Protein AF-W9UXP8-F1 (afdb_monomer_lite)

Secondary structure (DSSP, 8-state):
-HHHHHHT-TT--GGG--EEEPTTT--EEEPPP------SS--SB-SS--BTTBTB--HHHHHTTHHHH---------------

Structure (mmCIF, N/CA/C/O backbone):
data_AF-W9UXP8-F1
#
_entry.id   AF-W9UXP8-F1
#
loop_
_atom_site.group_PDB
_atom_site.id
_atom_site.type_symbol
_atom_site.label_atom_id
_atom_site.label_alt_id
_atom_site.label_comp_id
_atom_site.label_asym_id
_atom_site.label_entity_id
_atom_site.label_seq_id
_atom_site.pdbx_PDB_ins_code
_atom_site.Cartn_x
_atom_site.Cartn_y
_atom_site.Cartn_z
_atom_site.occupancy
_atom_site.B_iso_or_equiv
_atom_site.auth_seq_id
_atom_site.auth_comp_id
_atom_site.auth_asym_id
_atom_site.auth_atom_id
_atom_site.pdbx_PDB_model_num
ATOM 1 N N . MET A 1 1 ? -5.472 -0.061 -2.741 1.00 86.25 1 MET A N 1
ATOM 2 C CA . MET A 1 1 ? -6.061 0.210 -1.414 1.00 86.25 1 MET A CA 1
ATOM 3 C C . MET A 1 1 ? -7.196 -0.748 -1.067 1.00 86.25 1 MET A C 1
ATOM 5 O O . MET A 1 1 ? -6.977 -1.600 -0.227 1.00 86.25 1 MET A O 1
ATOM 9 N N . VAL A 1 2 ? -8.360 -0.698 -1.733 1.00 88.00 2 VAL A N 1
ATOM 10 C CA . VAL A 1 2 ? -9.501 -1.597 -1.419 1.00 88.00 2 VAL A CA 1
ATOM 11 C C . VAL A 1 2 ? -9.110 -3.079 -1.437 1.00 88.00 2 VAL A C 1
ATOM 13 O O . VAL A 1 2 ? -9.434 -3.807 -0.510 1.00 88.00 2 VAL A O 1
ATOM 16 N N . PHE A 1 3 ? -8.338 -3.509 -2.439 1.00 87.44 3 PHE A N 1
ATOM 17 C CA . PHE A 1 3 ? -7.825 -4.879 -2.498 1.00 87.44 3 PHE A CA 1
ATOM 18 C C . PHE A 1 3 ? -7.002 -5.263 -1.254 1.00 87.44 3 PHE A C 1
ATOM 20 O O . PHE A 1 3 ? -7.243 -6.318 -0.683 1.00 87.44 3 PHE A O 1
ATOM 27 N N . ASN A 1 4 ? -6.109 -4.380 -0.781 1.00 87.88 4 ASN A N 1
ATOM 28 C CA . ASN A 1 4 ? -5.300 -4.618 0.420 1.00 87.88 4 ASN A CA 1
ATOM 29 C C . ASN A 1 4 ? -6.158 -4.750 1.684 1.00 87.88 4 ASN A C 1
ATOM 31 O O . ASN A 1 4 ? -5.868 -5.596 2.522 1.00 87.88 4 ASN A O 1
ATOM 35 N N . ILE A 1 5 ? -7.241 -3.972 1.793 1.00 88.19 5 ILE A N 1
ATOM 36 C CA . ILE A 1 5 ? -8.213 -4.098 2.890 1.00 88.19 5 ILE A CA 1
ATOM 37 C C . ILE A 1 5 ? -8.884 -5.476 2.849 1.00 88.19 5 ILE A C 1
ATOM 39 O O . ILE A 1 5 ? -8.959 -6.145 3.874 1.00 88.19 5 ILE A O 1
ATOM 43 N N . LEU A 1 6 ? -9.326 -5.925 1.669 1.00 88.31 6 LEU A N 1
ATOM 44 C CA . LEU A 1 6 ? -10.049 -7.192 1.511 1.00 88.31 6 LEU A CA 1
ATOM 45 C C . LEU A 1 6 ? -9.189 -8.428 1.804 1.00 88.31 6 LEU A C 1
ATOM 47 O O . LEU A 1 6 ? -9.709 -9.407 2.330 1.00 88.31 6 LEU A O 1
ATOM 51 N N . VAL A 1 7 ? -7.894 -8.397 1.475 1.00 87.38 7 VAL A N 1
ATOM 52 C CA . VAL A 1 7 ? -6.978 -9.528 1.727 1.00 87.38 7 VAL A CA 1
ATOM 53 C C . VAL A 1 7 ? -6.173 -9.384 3.024 1.00 87.38 7 VAL A C 1
ATOM 55 O O . VAL A 1 7 ? -5.336 -10.232 3.321 1.00 87.38 7 VAL A O 1
ATOM 58 N N . GLY A 1 8 ? -6.386 -8.306 3.785 1.00 85.25 8 GLY A N 1
ATOM 59 C CA . GLY A 1 8 ? -5.605 -8.015 4.988 1.00 85.25 8 GLY A CA 1
ATOM 60 C C . GLY A 1 8 ? -4.124 -7.740 4.723 1.00 85.25 8 GLY A C 1
ATOM 61 O O . GLY A 1 8 ? -3.295 -8.022 5.579 1.00 85.25 8 GLY A O 1
ATOM 62 N N . ASN A 1 9 ? -3.766 -7.209 3.551 1.00 86.88 9 ASN A N 1
ATOM 63 C CA . ASN A 1 9 ? -2.388 -6.824 3.230 1.00 86.88 9 ASN A CA 1
ATOM 64 C C . ASN A 1 9 ? -2.044 -5.483 3.903 1.00 86.88 9 ASN A C 1
ATOM 66 O O . ASN A 1 9 ? -2.029 -4.432 3.259 1.00 86.88 9 ASN A O 1
ATOM 70 N N . SER A 1 10 ? -1.860 -5.513 5.223 1.00 81.56 10 SER A N 1
ATOM 71 C CA . SER A 1 10 ? -1.737 -4.317 6.063 1.00 81.56 10 SER A CA 1
ATOM 72 C C . SER A 1 10 ? -0.379 -3.613 5.951 1.00 81.56 10 SER A C 1
ATOM 74 O O . SER A 1 10 ? -0.310 -2.407 6.178 1.00 81.56 10 SER A O 1
ATOM 76 N N . ASP A 1 11 ? 0.672 -4.320 5.527 1.00 79.81 11 ASP A N 1
ATOM 77 C CA . ASP A 1 11 ? 2.054 -3.814 5.444 1.00 79.81 11 ASP A CA 1
ATOM 78 C C . ASP A 1 11 ? 2.378 -3.118 4.109 1.00 79.81 11 ASP A C 1
ATOM 80 O O . ASP A 1 11 ? 3.524 -2.829 3.777 1.00 79.81 11 ASP A O 1
ATOM 84 N N . HIS A 1 12 ? 1.353 -2.828 3.303 1.00 72.00 12 HIS A N 1
ATOM 85 C CA . HIS A 1 12 ? 1.528 -2.212 1.991 1.00 72.00 12 HIS A CA 1
ATOM 86 C C . HIS A 1 12 ? 2.031 -0.762 2.095 1.00 72.00 12 HIS A C 1
ATOM 88 O O . HIS A 1 12 ? 1.248 0.193 2.146 1.00 72.00 12 HIS A O 1
ATOM 94 N N . HIS A 1 13 ? 3.350 -0.599 2.134 1.00 80.44 13 HIS A N 1
ATOM 95 C CA . HIS A 1 13 ? 4.041 0.676 2.287 1.00 80.44 13 HIS A CA 1
ATOM 96 C C . HIS A 1 13 ? 4.292 1.390 0.947 1.00 80.44 13 HIS A C 1
ATOM 98 O O . HIS A 1 13 ? 4.191 0.801 -0.128 1.00 80.44 13 HIS A O 1
ATOM 104 N N . LEU A 1 14 ? 4.698 2.667 0.989 1.00 74.12 14 LEU A N 1
ATOM 105 C CA . LEU A 1 14 ? 4.969 3.459 -0.224 1.00 74.12 14 LEU A CA 1
ATOM 106 C C . LEU A 1 14 ? 6.023 2.823 -1.143 1.00 74.12 14 LEU A C 1
ATOM 108 O O . LEU A 1 14 ? 5.885 2.900 -2.359 1.00 74.12 14 LEU A O 1
ATOM 112 N N . CYS A 1 15 ? 7.020 2.124 -0.593 1.00 76.50 15 CYS A N 1
ATOM 113 C CA . CYS A 1 15 ? 8.036 1.439 -1.402 1.00 76.50 15 CYS A CA 1
ATOM 114 C C . CYS A 1 15 ? 7.497 0.201 -2.160 1.00 76.50 15 CYS A C 1
ATOM 116 O O . CYS A 1 15 ? 8.169 -0.292 -3.064 1.00 76.50 15 CYS A O 1
ATOM 118 N N . ASN A 1 16 ? 6.267 -0.251 -1.866 1.00 79.38 16 ASN A N 1
ATOM 119 C CA . ASN A 1 16 ? 5.569 -1.302 -2.622 1.00 79.38 16 ASN A CA 1
ATOM 120 C C . ASN A 1 16 ? 4.804 -0.731 -3.828 1.00 79.38 16 ASN A C 1
ATOM 122 O O . ASN A 1 16 ? 4.025 -1.425 -4.482 1.00 79.38 16 ASN A O 1
ATOM 126 N N . HIS A 1 17 ? 5.036 0.547 -4.141 1.00 83.19 17 HIS A N 1
ATOM 127 C CA . HIS A 1 17 ? 4.566 1.210 -5.346 1.00 83.19 17 HIS A CA 1
ATOM 128 C C . HIS A 1 17 ? 5.746 1.651 -6.216 1.00 83.19 17 HIS A C 1
ATOM 130 O O . HIS A 1 17 ? 6.482 2.574 -5.872 1.00 83.19 17 HIS A O 1
ATOM 136 N N . GLY A 1 18 ? 5.889 1.016 -7.379 1.00 86.88 18 GLY A N 1
ATOM 137 C CA . GLY A 1 18 ? 6.885 1.372 -8.382 1.00 86.88 18 GLY A CA 1
ATOM 138 C C . GLY A 1 18 ? 6.294 2.177 -9.540 1.00 86.88 18 GLY A C 1
ATOM 139 O O . GLY A 1 18 ? 5.114 2.051 -9.883 1.00 86.88 18 GLY A O 1
ATOM 140 N N . LEU A 1 19 ? 7.144 2.971 -10.194 1.00 91.12 19 LEU A N 1
ATOM 141 C CA . LEU A 1 19 ? 6.843 3.635 -11.462 1.00 91.12 19 LEU A CA 1
ATOM 142 C C . LEU A 1 19 ? 7.778 3.115 -12.556 1.00 91.12 19 LEU A C 1
ATOM 144 O O . LEU A 1 19 ? 8.994 3.071 -12.384 1.00 91.12 19 LEU A O 1
ATOM 148 N N . LEU A 1 20 ? 7.207 2.760 -13.703 1.00 89.75 20 LEU A N 1
ATOM 149 C CA . LEU A 1 20 ? 7.928 2.490 -14.940 1.00 89.75 20 LEU A CA 1
ATOM 150 C C . LEU A 1 20 ? 7.979 3.774 -15.763 1.00 89.75 20 LEU A C 1
ATOM 152 O O . LEU A 1 20 ? 6.935 4.338 -16.094 1.00 89.75 20 LEU A O 1
ATOM 156 N N . LYS A 1 21 ? 9.188 4.220 -16.107 1.00 90.56 21 LYS A N 1
ATOM 157 C CA . LYS A 1 21 ? 9.401 5.332 -17.035 1.00 90.56 21 LYS A CA 1
ATOM 158 C C . LYS A 1 21 ? 9.418 4.801 -18.462 1.00 90.56 21 LYS A C 1
ATOM 160 O O . LYS A 1 21 ? 10.280 3.991 -18.803 1.00 90.56 21 LYS A O 1
ATOM 165 N N . ASN A 1 22 ? 8.514 5.283 -19.304 1.00 90.12 22 ASN A N 1
ATOM 166 C CA . ASN A 1 22 ? 8.629 5.080 -20.735 1.00 90.12 22 ASN A CA 1
ATOM 167 C C . ASN A 1 22 ? 9.640 6.090 -21.305 1.00 90.12 22 ASN A C 1
ATOM 169 O O . ASN A 1 22 ? 9.548 7.301 -21.098 1.00 90.12 22 ASN A O 1
ATOM 173 N N . ILE A 1 23 ? 10.676 5.578 -21.967 1.00 89.75 23 ILE A N 1
ATOM 174 C CA . ILE A 1 23 ? 11.786 6.395 -22.468 1.00 89.75 23 ILE A CA 1
ATOM 175 C C . ILE A 1 23 ? 11.365 7.157 -23.729 1.00 89.75 23 ILE A C 1
ATOM 177 O O . ILE A 1 23 ? 11.856 8.263 -23.937 1.00 89.75 23 ILE A O 1
ATOM 181 N N . SER A 1 24 ? 10.451 6.602 -24.534 1.00 90.06 24 SER A N 1
ATOM 182 C CA . SER A 1 24 ? 10.080 7.169 -25.835 1.00 90.06 24 SER A CA 1
ATOM 183 C C . SER A 1 24 ? 9.138 8.368 -25.747 1.00 90.06 24 SER A C 1
ATOM 185 O O . SER A 1 24 ? 9.224 9.254 -26.588 1.00 90.06 24 SER A O 1
ATOM 187 N N . ASP A 1 25 ? 8.254 8.407 -24.750 1.00 90.88 25 ASP A N 1
ATOM 188 C CA . ASP A 1 25 ? 7.254 9.470 -24.576 1.00 90.88 25 ASP A CA 1
ATOM 189 C C . ASP A 1 25 ? 7.405 10.227 -23.239 1.00 90.88 25 ASP A C 1
ATOM 191 O O . ASP A 1 25 ? 6.634 11.134 -22.946 1.00 90.88 25 ASP A O 1
ATOM 195 N N . HIS A 1 26 ? 8.412 9.872 -22.431 1.00 89.94 26 HIS A N 1
ATOM 196 C CA . HIS A 1 26 ? 8.699 10.448 -21.112 1.00 89.94 26 HIS A CA 1
ATOM 197 C C . HIS A 1 26 ? 7.551 10.359 -20.092 1.00 89.94 26 HIS A C 1
ATOM 199 O O . HIS A 1 26 ? 7.607 11.016 -19.047 1.00 89.94 26 HIS A O 1
ATOM 205 N N . HIS A 1 27 ? 6.550 9.512 -20.334 1.00 92.31 27 HIS A N 1
ATOM 206 C CA . HIS A 1 27 ? 5.484 9.255 -19.376 1.00 92.31 27 HIS A CA 1
ATOM 207 C C . HIS A 1 27 ? 5.901 8.224 -18.321 1.00 92.31 27 HIS A C 1
ATOM 209 O O . HIS A 1 27 ? 6.728 7.339 -18.552 1.00 92.31 27 HIS A O 1
ATOM 215 N N . TYR A 1 28 ? 5.281 8.319 -17.146 1.00 90.50 28 TYR A N 1
ATOM 216 C CA . TYR A 1 28 ? 5.388 7.317 -16.090 1.00 90.50 28 TYR A CA 1
ATOM 217 C C . TYR A 1 28 ? 4.078 6.542 -15.982 1.00 90.50 28 TYR A C 1
ATOM 219 O O . TYR A 1 28 ? 2.993 7.122 -16.040 1.00 90.50 28 TYR A O 1
ATOM 227 N N . ARG A 1 29 ? 4.176 5.230 -15.777 1.00 90.62 29 ARG A N 1
ATOM 228 C CA . ARG A 1 29 ? 3.040 4.356 -15.464 1.00 90.62 29 ARG A CA 1
ATOM 229 C C . ARG A 1 29 ? 3.339 3.576 -14.193 1.00 90.62 29 ARG A C 1
ATOM 231 O O . ARG A 1 29 ? 4.484 3.225 -13.938 1.00 90.62 29 ARG A O 1
ATOM 238 N N . LEU A 1 30 ? 2.308 3.248 -13.423 1.00 88.19 30 LEU A N 1
ATOM 239 C CA . LEU A 1 30 ? 2.444 2.323 -12.300 1.00 88.19 30 LEU A CA 1
ATOM 240 C C . LEU A 1 30 ? 2.926 0.943 -12.775 1.00 88.19 30 LEU A C 1
ATOM 242 O O . LEU A 1 30 ? 2.495 0.434 -13.822 1.00 88.19 30 LEU A O 1
ATOM 246 N N . THR A 1 31 ? 3.803 0.326 -11.987 1.00 89.50 31 THR A N 1
ATOM 247 C CA . THR A 1 31 ? 4.096 -1.105 -12.112 1.00 89.50 31 THR A CA 1
ATOM 248 C C . THR A 1 31 ? 2.838 -1.924 -11.796 1.00 89.50 31 THR A C 1
ATOM 250 O O . THR A 1 31 ? 1.932 -1.437 -11.112 1.00 89.50 31 THR A O 1
ATOM 253 N N . PRO A 1 32 ? 2.764 -3.193 -12.235 1.00 87.44 32 PRO A N 1
ATOM 254 C CA . PRO A 1 32 ? 1.871 -4.155 -11.594 1.00 87.44 32 PRO A CA 1
ATOM 255 C C . PRO A 1 32 ? 2.078 -4.159 -10.070 1.00 87.44 32 PRO A C 1
ATOM 257 O O . PRO A 1 32 ? 3.169 -3.835 -9.595 1.00 87.44 32 PRO A O 1
ATOM 260 N N . ALA A 1 33 ? 1.041 -4.517 -9.310 1.00 86.06 33 ALA A N 1
ATOM 261 C CA . ALA A 1 33 ? 1.176 -4.697 -7.867 1.00 86.06 33 ALA A CA 1
ATOM 262 C C . ALA A 1 33 ? 2.150 -5.849 -7.562 1.00 86.06 33 ALA A C 1
ATOM 264 O O . ALA A 1 33 ? 2.128 -6.875 -8.245 1.00 86.06 33 ALA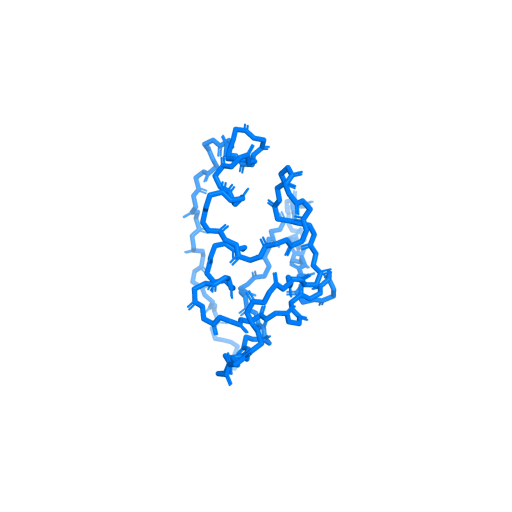 A O 1
ATOM 265 N N . TYR A 1 34 ? 2.985 -5.675 -6.542 1.00 84.50 34 TYR A N 1
ATOM 266 C CA . TYR A 1 34 ? 3.940 -6.666 -6.048 1.00 84.50 34 TYR A CA 1
ATOM 267 C C . TYR A 1 34 ? 3.945 -6.660 -4.517 1.00 84.50 34 TYR A C 1
ATOM 269 O O . TYR A 1 34 ? 3.364 -5.762 -3.910 1.00 84.50 34 TYR A O 1
ATOM 277 N N . ASP A 1 35 ? 4.566 -7.682 -3.920 1.00 85.44 35 ASP A N 1
ATOM 278 C CA . ASP A 1 35 ? 4.665 -7.850 -2.463 1.00 85.44 35 ASP A CA 1
ATOM 279 C C . ASP A 1 35 ? 3.300 -7.805 -1.746 1.00 85.44 35 ASP A C 1
ATOM 281 O O . ASP A 1 35 ? 3.069 -7.104 -0.764 1.00 85.44 35 ASP A O 1
ATOM 285 N N . VAL A 1 36 ? 2.335 -8.540 -2.309 1.00 85.50 36 VAL A N 1
ATOM 286 C CA . VAL A 1 36 ? 1.015 -8.728 -1.705 1.00 85.50 36 VAL A CA 1
ATOM 287 C C . VAL A 1 36 ? 1.077 -9.956 -0.810 1.00 85.50 36 VAL A C 1
ATOM 289 O O . VAL A 1 36 ? 1.121 -11.081 -1.311 1.00 85.50 36 VAL A O 1
ATOM 292 N N . VAL A 1 37 ? 1.015 -9.744 0.502 1.00 87.81 37 VAL A N 1
ATOM 293 C CA . VAL A 1 37 ? 1.027 -10.826 1.491 1.00 87.81 37 VAL A CA 1
ATOM 294 C C . VAL A 1 37 ? -0.274 -10.787 2.297 1.00 87.81 37 VAL A C 1
ATOM 296 O O . VAL A 1 37 ? -0.439 -9.917 3.152 1.00 87.81 37 VAL A O 1
ATOM 299 N N . PRO A 1 38 ? -1.229 -11.700 2.040 1.00 85.50 38 PRO A N 1
ATOM 300 C CA . PRO A 1 38 ? -2.447 -11.793 2.837 1.00 85.50 38 PRO A CA 1
ATOM 301 C C . PRO A 1 38 ? -2.134 -12.189 4.283 1.00 85.50 38 PRO A C 1
ATOM 303 O O . PRO A 1 38 ? -1.401 -13.150 4.520 1.00 85.50 38 PRO A O 1
ATOM 306 N N . GLN A 1 39 ? -2.714 -11.481 5.251 1.00 82.69 39 GLN A N 1
ATOM 307 C CA . GLN A 1 39 ? -2.524 -11.759 6.675 1.00 82.69 39 GLN A CA 1
ATOM 308 C C . GLN A 1 39 ? -3.869 -12.093 7.317 1.00 82.69 39 GLN A C 1
ATOM 310 O O . GLN A 1 39 ? -4.809 -11.301 7.282 1.00 82.69 39 GLN A O 1
ATOM 315 N N . THR A 1 40 ? -3.968 -13.261 7.948 1.00 68.88 40 THR A N 1
ATOM 316 C CA . THR A 1 40 ? -5.151 -13.654 8.720 1.00 68.88 40 THR A CA 1
ATOM 317 C C . THR A 1 40 ? -5.000 -13.164 10.161 1.00 68.88 40 THR A C 1
ATOM 319 O O . THR A 1 40 ? -4.320 -13.805 10.958 1.00 68.88 40 THR A O 1
ATOM 322 N N . GLY A 1 41 ? -5.601 -12.020 10.505 1.00 66.12 41 GLY A N 1
ATOM 323 C CA . GLY A 1 41 ? -5.747 -11.572 11.903 1.00 66.12 41 GLY A CA 1
ATOM 324 C C . GLY A 1 41 ? -5.319 -10.132 12.215 1.00 66.12 41 GLY A C 1
ATOM 325 O O . GLY A 1 41 ? -5.641 -9.636 13.291 1.00 66.12 41 GLY A O 1
ATOM 326 N N . GLN A 1 42 ? -4.643 -9.434 11.298 1.00 61.44 42 GLN A N 1
ATOM 327 C CA . GLN A 1 42 ? -4.174 -8.049 11.473 1.00 61.44 42 GLN A CA 1
ATOM 328 C C . GLN A 1 42 ? -4.930 -7.113 10.514 1.00 61.44 42 GLN A C 1
ATOM 330 O O . GLN A 1 42 ? -4.429 -6.731 9.463 1.00 61.44 42 GLN A O 1
ATOM 335 N N . PHE A 1 43 ? -6.175 -6.767 10.861 1.00 67.81 43 PHE A N 1
ATOM 336 C CA . PHE A 1 43 ? -7.094 -6.047 9.961 1.00 67.81 43 PHE A CA 1
ATOM 337 C C . PHE A 1 43 ? -7.445 -4.627 10.409 1.00 67.81 43 PHE A C 1
ATOM 339 O O . PHE A 1 43 ? -8.401 -4.054 9.907 1.00 67.81 43 PHE A O 1
ATOM 346 N N . HIS A 1 44 ? -6.742 -4.046 11.380 1.00 79.12 44 HIS A N 1
ATOM 347 C CA . HIS A 1 44 ? -7.203 -2.776 11.947 1.00 79.12 44 HIS A CA 1
ATOM 348 C C . HIS A 1 44 ? -6.639 -1.568 11.197 1.00 79.12 44 HIS A C 1
ATOM 350 O O . HIS A 1 44 ? -7.387 -0.644 10.884 1.00 79.12 44 HIS A O 1
ATOM 356 N N . LEU A 1 45 ? -5.352 -1.583 10.831 1.00 89.62 45 LEU A N 1
ATOM 357 C CA . LEU A 1 45 ? -4.665 -0.425 10.251 1.00 89.62 45 LEU A CA 1
ATOM 358 C C . LEU A 1 45 ? -3.838 -0.812 9.018 1.00 89.62 45 LEU A C 1
ATOM 360 O O . LEU A 1 45 ? -3.024 -1.723 9.090 1.00 89.62 45 LEU A O 1
ATOM 364 N N . GLN A 1 46 ? -4.001 -0.083 7.915 1.00 90.50 46 GLN A N 1
ATOM 365 C CA . GLN A 1 46 ? -3.129 -0.150 6.735 1.00 90.50 46 GLN A CA 1
ATOM 366 C C . GLN A 1 46 ? -1.823 0.613 6.984 1.00 90.50 46 GLN A C 1
ATOM 368 O O . GLN A 1 46 ? -1.798 1.509 7.820 1.00 90.50 46 GLN A O 1
ATOM 373 N N . ALA A 1 47 ? -0.735 0.337 6.267 1.00 87.75 47 ALA A N 1
ATOM 374 C CA . ALA A 1 47 ? 0.529 1.076 6.392 1.00 87.75 47 ALA A CA 1
ATOM 375 C C . ALA A 1 47 ? 0.429 2.542 5.926 1.00 87.75 47 ALA A C 1
ATOM 377 O O . ALA A 1 47 ? 1.063 3.423 6.506 1.00 87.75 47 ALA A O 1
ATOM 378 N N . ILE A 1 48 ? -0.416 2.822 4.932 1.00 88.56 48 ILE A N 1
ATOM 379 C CA . ILE A 1 48 ? -0.685 4.169 4.405 1.00 88.56 48 ILE A CA 1
ATOM 380 C C . ILE A 1 48 ? -2.135 4.597 4.689 1.00 88.56 48 ILE A C 1
ATOM 382 O O . ILE A 1 48 ? -2.995 3.769 4.990 1.00 88.56 48 ILE A O 1
ATOM 386 N N . GLY A 1 49 ? -2.410 5.904 4.617 1.00 91.00 49 GLY A N 1
ATOM 387 C CA . GLY A 1 49 ? -3.753 6.450 4.834 1.00 91.00 49 GLY A CA 1
ATOM 388 C C . GLY A 1 49 ? -4.782 5.895 3.843 1.00 91.00 49 GLY A C 1
ATOM 389 O O . GLY A 1 49 ? -4.500 5.762 2.653 1.00 91.00 49 GLY A O 1
ATOM 390 N N . VAL A 1 50 ? -5.973 5.572 4.345 1.00 91.31 50 VAL A N 1
ATOM 391 C CA . VAL A 1 50 ? -7.084 4.980 3.584 1.00 91.31 50 VAL A CA 1
ATOM 392 C C . VAL A 1 50 ? -8.142 6.031 3.249 1.00 91.31 50 VAL A C 1
ATOM 394 O O . VAL A 1 50 ? -8.574 6.121 2.102 1.00 91.31 50 VAL A O 1
ATOM 397 N N . GLY A 1 51 ? -8.547 6.833 4.235 1.00 92.12 51 GLY A N 1
ATOM 398 C CA . GLY A 1 51 ? -9.581 7.853 4.079 1.00 92.12 51 GLY A CA 1
ATOM 399 C C . GLY A 1 51 ? -9.721 8.750 5.306 1.00 92.12 51 GLY A C 1
ATOM 400 O O . GLY A 1 51 ? -8.748 8.970 6.027 1.00 92.12 51 GLY A O 1
ATOM 401 N N . GLN A 1 52 ? -10.918 9.287 5.548 1.00 94.12 52 GLN A N 1
ATOM 402 C CA . GLN A 1 52 ? -11.180 10.248 6.628 1.00 94.12 52 GLN A CA 1
ATOM 403 C C . GLN A 1 52 ? -10.917 9.677 8.030 1.00 94.12 52 GLN A C 1
ATOM 405 O O . GLN A 1 52 ? -10.518 10.422 8.920 1.00 94.12 52 GLN A O 1
ATOM 410 N N . LYS A 1 53 ? -11.050 8.356 8.226 1.00 94.19 53 LYS A N 1
ATOM 411 C CA . LYS A 1 53 ? -10.677 7.653 9.472 1.00 94.19 53 LYS A CA 1
ATOM 412 C C . LYS A 1 53 ? -9.187 7.264 9.496 1.00 94.19 53 LYS A C 1
ATOM 414 O O . LYS A 1 53 ? -8.773 6.317 10.163 1.00 94.19 53 LYS A O 1
ATOM 419 N N . GLY A 1 54 ? -8.350 7.954 8.721 1.00 92.75 54 GLY A N 1
ATOM 420 C CA . GLY A 1 54 ? -6.916 7.703 8.637 1.00 92.75 54 GLY A CA 1
ATOM 421 C C . GLY A 1 54 ? -6.613 6.325 8.053 1.00 92.75 54 GLY A C 1
ATOM 422 O O . GLY A 1 54 ? -7.009 6.019 6.929 1.00 92.75 54 GLY A O 1
ATOM 423 N N . ARG A 1 55 ? -5.887 5.499 8.810 1.00 93.31 55 ARG A N 1
ATOM 424 C CA . ARG A 1 55 ? -5.366 4.187 8.381 1.00 93.31 55 ARG A CA 1
ATOM 425 C C . ARG A 1 55 ? -6.348 3.028 8.595 1.00 93.31 55 ARG A C 1
ATOM 427 O O . ARG A 1 55 ? -5.997 1.898 8.277 1.00 93.31 55 ARG A O 1
ATOM 434 N N . GLU A 1 56 ? -7.539 3.276 9.141 1.00 93.88 56 GLU A N 1
ATOM 435 C CA . GLU A 1 56 ? -8.515 2.222 9.450 1.00 93.88 56 GLU A CA 1
ATOM 436 C C . GLU A 1 56 ? -8.852 1.372 8.214 1.00 93.88 56 GLU A C 1
ATOM 438 O O . GLU A 1 56 ? -9.228 1.906 7.165 1.00 93.88 56 GLU A O 1
ATOM 443 N N . SER A 1 57 ? -8.730 0.047 8.334 1.00 91.00 57 SER A N 1
ATOM 444 C CA . SER A 1 57 ? -8.976 -0.888 7.227 1.00 91.00 57 SER A CA 1
ATOM 445 C C . SER A 1 57 ? -10.457 -1.257 7.137 1.00 91.00 57 SER A C 1
ATOM 447 O O . SER A 1 57 ? -10.864 -2.369 7.462 1.00 91.00 57 SER A O 1
ATOM 449 N N . SER A 1 58 ? -11.280 -0.319 6.678 1.00 91.62 58 SER A N 1
ATOM 450 C CA . SER A 1 58 ? -12.705 -0.549 6.440 1.00 91.62 58 SER A CA 1
ATOM 451 C C . SER A 1 58 ? -13.126 -0.037 5.065 1.00 91.62 58 SER A C 1
ATOM 453 O O . SER A 1 58 ? -12.572 0.931 4.535 1.00 91.62 58 SER A O 1
ATOM 455 N N . LEU A 1 59 ? -14.117 -0.699 4.458 1.00 90.75 59 LEU A N 1
ATOM 456 C CA . LEU A 1 59 ? -14.670 -0.264 3.172 1.00 90.75 59 LEU A CA 1
ATOM 457 C C . LEU A 1 59 ? -15.313 1.124 3.288 1.00 90.75 59 LEU A C 1
ATOM 459 O O . LEU A 1 59 ? -15.164 1.946 2.390 1.00 90.75 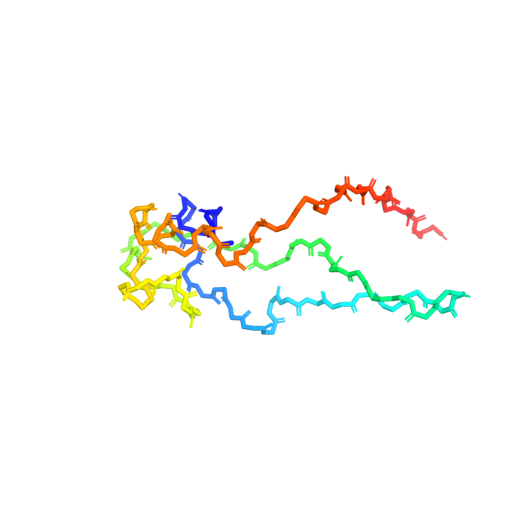59 LEU A O 1
ATOM 4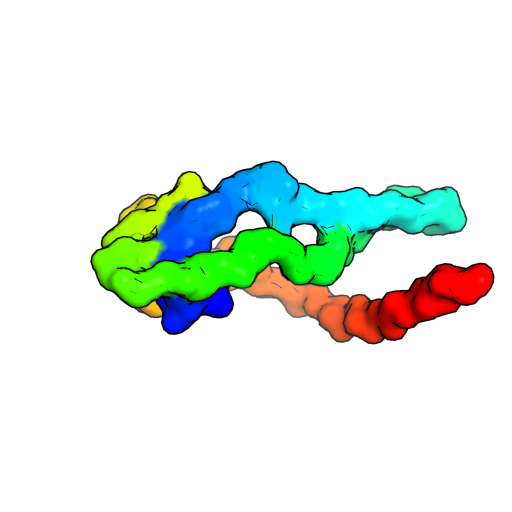63 N N . GLU A 1 60 ? -15.969 1.400 4.416 1.00 93.69 60 GLU A N 1
ATOM 464 C CA . GLU A 1 60 ? -16.528 2.714 4.738 1.00 93.69 60 GLU A CA 1
ATOM 465 C C . GLU A 1 60 ? -15.440 3.799 4.723 1.00 93.69 60 GLU A C 1
ATOM 467 O O . GLU A 1 60 ? -15.599 4.829 4.063 1.00 93.69 60 GLU A O 1
ATOM 472 N N . ASN A 1 61 ? -14.294 3.545 5.368 1.00 93.06 61 ASN A N 1
ATOM 473 C CA . ASN A 1 61 ? -13.175 4.480 5.346 1.00 93.06 61 ASN A CA 1
ATOM 474 C C . ASN A 1 61 ? -12.619 4.662 3.924 1.00 93.06 61 ASN A C 1
ATOM 476 O O . ASN A 1 61 ? -12.394 5.792 3.499 1.00 93.06 61 ASN A O 1
ATOM 480 N N . ALA A 1 62 ? -12.472 3.591 3.141 1.00 90.94 62 ALA A N 1
ATOM 481 C CA . ALA A 1 62 ? -12.017 3.701 1.751 1.00 90.94 62 ALA A CA 1
ATOM 482 C C . ALA A 1 62 ? -12.981 4.525 0.874 1.00 90.94 62 ALA A C 1
ATOM 484 O O . ALA A 1 62 ? -12.545 5.353 0.071 1.00 90.94 62 ALA A O 1
ATOM 485 N N . LEU A 1 63 ? -14.293 4.345 1.046 1.00 91.38 63 LEU A N 1
ATOM 486 C CA . LEU A 1 63 ? -15.313 5.097 0.312 1.00 91.38 63 LEU A CA 1
ATOM 487 C C . LEU A 1 63 ? -15.322 6.583 0.677 1.00 91.38 63 LEU A C 1
ATOM 489 O O . LEU A 1 63 ? -15.574 7.411 -0.201 1.00 91.38 63 LEU A O 1
ATOM 493 N N . SER A 1 64 ? -14.969 6.939 1.915 1.00 92.00 64 SER A N 1
ATOM 494 C CA . SER A 1 64 ? -14.886 8.340 2.359 1.00 92.00 64 SER A CA 1
ATOM 495 C C . SER A 1 64 ? -13.886 9.191 1.558 1.00 92.00 64 SER A C 1
ATOM 497 O O . SER A 1 64 ? -13.995 10.418 1.538 1.00 92.00 64 SER A O 1
ATOM 499 N N . ALA A 1 65 ? -12.937 8.551 0.863 1.00 85.25 65 ALA A N 1
ATOM 500 C CA . ALA A 1 65 ? -11.947 9.196 0.001 1.00 85.25 65 ALA A CA 1
ATOM 501 C C . ALA A 1 65 ? -12.162 8.933 -1.501 1.00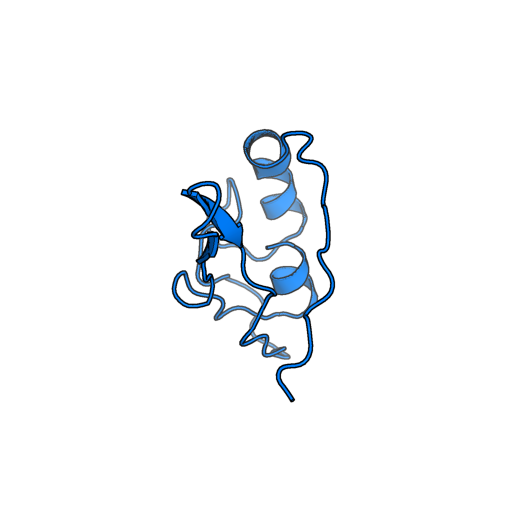 85.25 65 ALA A C 1
ATOM 503 O O . ALA A 1 65 ? -11.341 9.353 -2.319 1.00 85.25 65 ALA A O 1
ATOM 504 N N . SER A 1 66 ? -13.249 8.259 -1.890 1.00 79.88 66 SER A N 1
ATOM 505 C CA . SER A 1 66 ? -13.512 7.861 -3.283 1.00 79.88 66 SER A CA 1
ATOM 506 C C . SER A 1 66 ? -13.549 9.043 -4.260 1.00 79.88 66 SER A C 1
ATOM 508 O O . SER A 1 66 ? -13.020 8.934 -5.365 1.00 79.88 66 SER A O 1
ATOM 510 N N . HIS A 1 67 ? -14.071 10.198 -3.834 1.00 70.50 67 HIS A N 1
ATOM 511 C CA . HIS A 1 67 ? -14.158 11.399 -4.674 1.00 70.50 67 HIS A CA 1
ATOM 512 C C . HIS A 1 67 ? -12.787 12.024 -5.017 1.00 70.50 67 HIS A C 1
ATOM 514 O O . HIS A 1 67 ? -12.669 12.698 -6.033 1.00 70.50 67 HIS A O 1
ATOM 520 N N . MET A 1 68 ? -11.747 11.779 -4.206 1.00 62.44 68 MET A N 1
ATOM 521 C CA . MET A 1 68 ? -10.398 12.335 -4.418 1.00 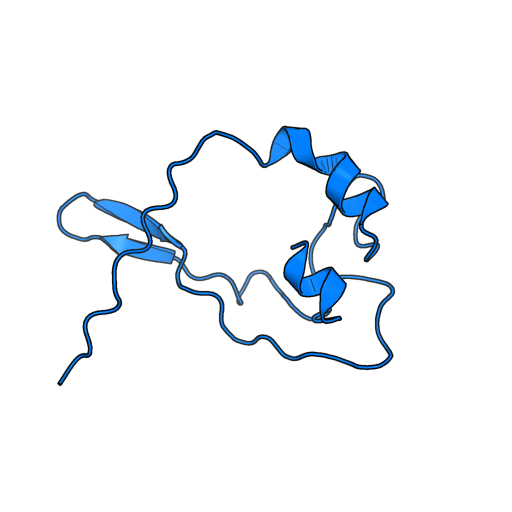62.44 68 MET A CA 1
ATOM 522 C C . MET A 1 68 ? -9.560 11.514 -5.405 1.00 62.44 68 MET A C 1
ATOM 524 O O . MET A 1 68 ? -8.584 12.017 -5.953 1.00 62.44 68 MET A O 1
ATOM 528 N N . HIS A 1 69 ? -9.896 10.235 -5.594 1.00 59.31 69 HIS A N 1
ATOM 529 C CA . HIS A 1 69 ? -8.999 9.251 -6.211 1.00 59.31 69 HIS A CA 1
ATOM 530 C C . HIS A 1 69 ? -9.497 8.695 -7.551 1.00 59.31 69 HIS A C 1
ATOM 532 O O . HIS A 1 69 ? -8.809 7.882 -8.165 1.00 59.31 69 HIS A O 1
ATOM 538 N N . LEU A 1 70 ? -10.678 9.110 -8.011 1.00 54.56 70 LEU A N 1
ATOM 539 C CA . LEU A 1 70 ? -11.304 8.597 -9.227 1.00 54.56 70 LEU A CA 1
ATOM 540 C C . LEU A 1 70 ? -11.471 9.722 -10.255 1.00 54.56 70 LEU A C 1
ATOM 542 O O . LEU A 1 70 ? -12.543 10.307 -10.378 1.00 54.56 70 LEU A O 1
ATOM 546 N N . SER A 1 71 ? -10.423 10.003 -11.034 1.00 50.25 71 SER A N 1
ATOM 547 C CA . SER A 1 71 ? -10.619 10.564 -12.376 1.00 50.25 71 SER A CA 1
ATOM 548 C C . SER A 1 71 ? -10.764 9.405 -13.369 1.00 50.25 71 SER A C 1
ATOM 550 O O . SER A 1 71 ? -10.204 8.328 -13.157 1.00 50.25 71 SER A O 1
ATOM 552 N N . GLN A 1 72 ? -11.563 9.587 -14.425 1.00 44.09 72 GLN A N 1
ATOM 553 C CA . GLN A 1 72 ? -11.766 8.611 -15.506 1.00 44.09 72 GLN A CA 1
ATOM 554 C C . GLN A 1 72 ? -10.452 8.382 -16.279 1.00 44.09 72 GLN A C 1
ATOM 556 O O . GLN A 1 72 ? -10.262 8.886 -17.382 1.00 44.09 72 GLN A O 1
ATOM 561 N N . ALA A 1 73 ? -9.508 7.648 -15.694 1.00 45.31 73 ALA A N 1
ATOM 562 C CA . ALA A 1 73 ? -8.262 7.266 -16.337 1.00 45.31 73 ALA A CA 1
ATOM 563 C C . ALA A 1 73 ? -8.426 5.869 -16.945 1.00 45.31 73 ALA A C 1
ATOM 565 O O . ALA A 1 73 ? -8.503 4.858 -16.247 1.00 45.31 73 ALA A O 1
ATOM 566 N N . HIS A 1 74 ? -8.513 5.847 -18.273 1.00 41.81 74 HIS A N 1
ATOM 567 C CA . HIS A 1 74 ? -8.608 4.665 -19.122 1.00 41.81 74 HIS A CA 1
ATOM 568 C C . HIS A 1 74 ? -7.498 3.655 -18.765 1.00 41.81 74 HIS A C 1
ATOM 570 O O . HIS A 1 74 ? -6.310 3.906 -18.981 1.00 41.81 74 HIS A O 1
ATOM 576 N N . LEU A 1 75 ? -7.874 2.515 -18.180 1.00 42.75 75 LEU A N 1
ATOM 577 C CA . LEU A 1 75 ? -6.943 1.490 -17.703 1.00 42.75 75 LEU A CA 1
ATOM 578 C C . LEU A 1 75 ? -6.430 0.654 -18.889 1.00 42.75 75 LEU A C 1
ATOM 580 O O . LEU A 1 75 ? -6.913 -0.441 -19.159 1.00 42.75 75 LEU A O 1
ATOM 584 N N . HIS A 1 76 ? -5.433 1.160 -19.618 1.00 41.47 76 HIS A N 1
ATOM 585 C CA . HIS A 1 76 ? -4.703 0.341 -20.588 1.00 41.47 76 HIS A CA 1
ATOM 586 C C . HIS A 1 76 ? -3.767 -0.609 -19.818 1.00 41.47 76 HIS A C 1
ATOM 588 O O . HIS A 1 76 ? -2.704 -0.228 -19.305 1.00 41.47 76 HIS A O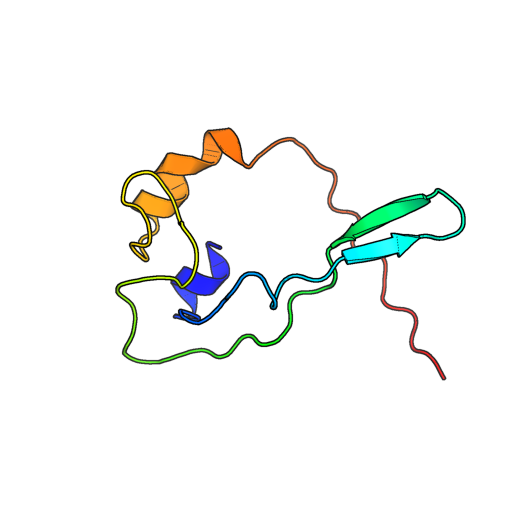 1
ATOM 594 N N . ILE A 1 77 ? -4.183 -1.867 -19.677 1.00 46.59 77 ILE A N 1
ATOM 595 C CA . ILE A 1 77 ? -3.322 -2.959 -19.219 1.00 46.59 77 ILE A CA 1
ATOM 596 C C . ILE A 1 77 ? -2.464 -3.361 -20.421 1.00 46.59 77 ILE A C 1
ATOM 598 O O . ILE A 1 77 ? -2.889 -4.146 -21.261 1.00 46.59 77 ILE A O 1
ATOM 602 N N . ALA A 1 78 ? -1.272 -2.773 -20.543 1.00 41.31 78 ALA A N 1
ATOM 603 C CA . ALA A 1 78 ? -0.311 -3.214 -21.546 1.00 41.31 78 ALA A CA 1
ATOM 604 C C . ALA A 1 78 ? 0.188 -4.625 -21.171 1.00 41.31 78 ALA A C 1
ATOM 606 O O . ALA A 1 78 ? 0.588 -4.826 -20.017 1.00 41.31 78 ALA A O 1
ATOM 607 N N . PRO A 1 79 ? 0.163 -5.601 -22.096 1.00 40.88 79 PRO A N 1
ATOM 608 C CA . PRO A 1 79 ? 0.655 -6.943 -21.826 1.00 40.88 79 PRO A CA 1
ATOM 609 C C . PRO A 1 79 ? 2.154 -6.888 -21.527 1.00 40.88 79 PRO A C 1
ATOM 611 O O . PRO A 1 79 ? 2.941 -6.298 -22.269 1.00 40.88 79 PRO A O 1
ATOM 614 N N . THR A 1 80 ? 2.552 -7.503 -20.417 1.00 49.50 80 THR A N 1
ATOM 615 C CA . THR A 1 80 ? 3.952 -7.689 -20.045 1.00 49.50 80 THR A CA 1
ATOM 616 C C . THR A 1 80 ? 4.632 -8.553 -21.104 1.00 49.50 80 THR A C 1
ATOM 618 O O . THR A 1 80 ? 4.395 -9.755 -21.212 1.00 49.50 80 THR A O 1
ATOM 621 N N . ARG A 1 81 ? 5.480 -7.930 -21.929 1.00 41.75 81 ARG A N 1
ATOM 622 C CA . ARG A 1 81 ? 6.332 -8.647 -22.878 1.00 41.75 81 ARG A CA 1
ATOM 623 C C . ARG A 1 81 ? 7.308 -9.496 -22.063 1.00 41.75 81 ARG A C 1
ATOM 625 O O . ARG A 1 81 ? 8.137 -8.949 -21.340 1.00 41.75 81 ARG A O 1
ATOM 632 N N . LYS A 1 82 ? 7.181 -10.826 -22.152 1.00 43.66 82 LYS A N 1
ATOM 633 C CA . LYS A 1 82 ? 8.192 -11.753 -21.634 1.00 43.66 82 LYS A CA 1
ATOM 634 C C . LYS A 1 82 ? 9.521 -11.414 -22.307 1.00 43.66 82 LYS A C 1
ATOM 636 O O . LYS A 1 82 ? 9.641 -11.515 -23.524 1.00 43.66 82 LYS A O 1
ATOM 641 N N . ILE A 1 83 ? 10.472 -10.973 -21.499 1.00 44.97 83 ILE A N 1
ATOM 642 C CA . ILE A 1 83 ? 11.893 -10.988 -21.826 1.00 44.97 83 ILE A CA 1
ATOM 643 C C . ILE A 1 83 ? 12.301 -12.461 -21.908 1.00 44.97 83 ILE A C 1
ATOM 645 O O . ILE A 1 83 ? 12.208 -13.185 -20.916 1.00 44.97 83 ILE A O 1
ATOM 649 N N . GLY A 1 84 ? 12.609 -12.899 -23.125 1.00 49.06 84 GLY A N 1
ATOM 650 C CA . GLY A 1 84 ? 13.263 -14.165 -23.438 1.00 49.06 84 GLY A CA 1
ATOM 651 C C . GLY A 1 84 ? 14.657 -13.895 -23.970 1.00 49.06 84 GLY A C 1
ATOM 652 O O . GLY A 1 84 ? 14.900 -12.734 -24.380 1.00 49.06 84 GLY A O 1
#

InterPro domains:
  IPR012893 HipA-like, C-terminal [PF07804] (1-64)

Radius of gyration: 15.15 Å; chains: 1; bounding box: 30×26×38 Å

Organism: NCBI:txid1229521

pLDDT: mean 78.21, std 17.21, range [40.88, 94.19]

Foldseek 3Di:
DLVCLVQVQQACDPVQWDWDADPPPRDIDIDPGDPRDRDDPNRQAHNAAQAPVGGGSDPVRNVNCVVVPDDPDDDPPDDDDDDD

Sequence (84 aa):
MVFNILVGNSDHHLCNHGLLKNISDHHYRLTPAYDVVPQTGQFHLQAIGVGQKGRESSLENALSASHMHLSQAHLHIAPTRKIG